Protein AF-A0A1X0QDF1-F1 (afdb_monomer_lite)

Sequence (88 aa):
MMRLYLEETVREYAEKKYGDLDKIEELKEERSEKRMATKLAKLKKRVKSMKKRTFVNEENIFHTHDFKIDGKYGKCECGLEIEMNFIE

Secondary structure (DSSP, 8-state):
-PPP--HHHHHHHHHHHH-SHHHHHHHHHHHHHHHHHHHHHHHHHHHHHHHHHH------------PEEETTEEE-TTS-EEE-----

Structure (mmCIF, N/CA/C/O backbone):
data_AF-A0A1X0QDF1-F1
#
_entry.id   AF-A0A1X0QDF1-F1
#
loop_
_atom_site.group_PDB
_atom_site.id
_atom_site.type_symbol
_atom_site.label_atom_id
_atom_site.label_alt_id
_atom_site.label_comp_id
_atom_site.label_asym_id
_atom_site.label_entity_id
_atom_site.label_seq_id
_atom_site.pdbx_PDB_ins_code
_atom_site.Cartn_x
_atom_site.Cartn_y
_atom_site.Cartn_z
_atom_site.occupancy
_atom_site.B_iso_or_equiv
_atom_site.auth_seq_id
_atom_site.auth_comp_id
_atom_site.auth_asym_id
_atom_site.auth_atom_id
_atom_site.pdbx_PDB_model_num
ATOM 1 N N . MET A 1 1 ? -29.694 7.034 -0.565 1.00 70.56 1 MET A N 1
ATOM 2 C CA . MET A 1 1 ? -30.312 7.469 0.706 1.00 70.56 1 MET A CA 1
ATOM 3 C C . MET A 1 1 ? -29.237 7.441 1.783 1.00 70.56 1 MET A C 1
ATOM 5 O O . MET A 1 1 ? -28.631 6.391 1.966 1.00 70.56 1 MET A O 1
ATOM 9 N N . MET A 1 2 ? -28.923 8.579 2.405 1.00 87.75 2 MET A N 1
ATOM 10 C CA . MET A 1 2 ? -27.916 8.659 3.473 1.00 87.75 2 MET A CA 1
ATOM 11 C C . MET A 1 2 ? -28.542 8.176 4.786 1.00 87.75 2 MET A C 1
ATOM 13 O O . MET A 1 2 ? -29.671 8.554 5.087 1.00 87.75 2 MET A O 1
ATOM 17 N N . ARG A 1 3 ? -27.850 7.308 5.531 1.00 92.19 3 ARG A N 1
ATOM 18 C CA . ARG A 1 3 ? -28.311 6.819 6.840 1.00 92.19 3 ARG A CA 1
ATOM 19 C C . ARG A 1 3 ? -27.639 7.631 7.939 1.00 92.19 3 ARG A C 1
ATOM 21 O O . ARG A 1 3 ? -26.435 7.858 7.867 1.00 92.19 3 ARG A O 1
ATOM 28 N N . LEU A 1 4 ? -28.425 8.052 8.922 1.00 94.06 4 LEU A N 1
ATOM 29 C CA . LEU A 1 4 ? -27.951 8.761 10.104 1.00 94.06 4 LEU A CA 1
ATOM 30 C C . LEU A 1 4 ? -27.868 7.781 11.273 1.00 94.06 4 LEU A C 1
ATOM 32 O O . LEU A 1 4 ? -28.740 6.926 11.428 1.00 94.06 4 LEU A O 1
ATOM 36 N N . TYR A 1 5 ? -26.813 7.912 12.067 1.00 94.50 5 TYR A N 1
ATOM 37 C CA . TYR A 1 5 ? -26.554 7.083 13.239 1.00 94.50 5 TYR A CA 1
ATOM 38 C C . TYR A 1 5 ? -26.251 7.984 14.432 1.00 94.50 5 TYR A C 1
ATOM 40 O O . TYR A 1 5 ? -25.717 9.079 14.252 1.00 94.50 5 TYR A O 1
ATOM 48 N N . LEU A 1 6 ? -26.580 7.514 15.634 1.00 97.12 6 LEU A N 1
ATOM 49 C CA . LEU A 1 6 ? -26.217 8.200 16.868 1.00 97.12 6 LEU A CA 1
ATOM 50 C C . LEU A 1 6 ? -24.730 7.965 17.151 1.00 97.12 6 LEU A C 1
ATOM 52 O O . LEU A 1 6 ? -24.282 6.817 17.165 1.00 97.12 6 LEU A O 1
ATOM 56 N N . GLU A 1 7 ? -23.973 9.033 17.379 1.00 95.19 7 GLU A N 1
ATOM 57 C CA . GLU A 1 7 ? -22.519 8.962 17.559 1.00 95.19 7 GLU A CA 1
ATOM 58 C C . GLU A 1 7 ? -22.111 8.014 18.694 1.00 95.19 7 GLU A C 1
ATOM 60 O O . GLU A 1 7 ? -21.254 7.154 18.498 1.00 95.19 7 GLU A O 1
ATOM 65 N N . GLU A 1 8 ? -22.793 8.100 19.837 1.00 95.00 8 GLU A N 1
ATOM 66 C CA . GLU A 1 8 ? -22.535 7.259 21.011 1.00 95.00 8 GLU A CA 1
ATOM 67 C C . GLU A 1 8 ? -22.674 5.770 20.680 1.00 95.00 8 GLU A C 1
ATOM 69 O O . GLU A 1 8 ? -21.754 4.991 20.920 1.00 95.00 8 GLU A O 1
ATOM 74 N N . THR A 1 9 ? -23.760 5.381 20.001 1.00 96.06 9 THR A N 1
ATOM 75 C CA . THR A 1 9 ? -23.967 3.979 19.595 1.00 96.06 9 THR A CA 1
ATOM 76 C C . THR A 1 9 ? -22.897 3.481 18.627 1.00 96.06 9 THR A C 1
ATOM 78 O O . THR A 1 9 ? -22.515 2.311 18.659 1.00 96.06 9 THR A O 1
ATOM 81 N N . VAL A 1 10 ? -22.389 4.359 17.756 1.00 94.44 10 VAL A N 1
ATOM 82 C CA . VAL A 1 10 ? -21.311 4.014 16.823 1.00 94.44 10 VAL A CA 1
ATOM 83 C C . VAL A 1 10 ? -19.999 3.830 17.577 1.00 94.44 10 VAL A C 1
ATOM 85 O O . VAL A 1 10 ? -19.261 2.893 17.266 1.00 94.44 10 VAL A O 1
ATOM 88 N N . ARG A 1 11 ? -19.721 4.685 18.568 1.00 92.06 11 ARG A N 1
ATOM 89 C CA . ARG A 1 11 ? -18.525 4.599 19.408 1.00 92.06 11 ARG A CA 1
ATOM 90 C C . ARG A 1 11 ? -18.523 3.321 20.240 1.00 92.06 11 ARG A C 1
ATOM 92 O O . ARG A 1 11 ? -17.581 2.547 20.112 1.00 92.06 11 ARG A O 1
ATOM 99 N N . GLU A 1 12 ? -19.595 3.038 20.977 1.00 94.69 12 GLU A N 1
ATOM 100 C CA . GLU A 1 12 ? -19.724 1.809 21.776 1.00 94.69 12 GLU A CA 1
ATOM 101 C C . GLU A 1 12 ? -19.553 0.549 20.918 1.00 94.69 12 GLU A C 1
ATOM 103 O O . GLU A 1 12 ? -18.853 -0.400 21.281 1.00 94.69 12 GLU A O 1
ATOM 108 N N . TYR A 1 13 ? -20.170 0.540 19.733 1.00 95.50 13 TYR A N 1
ATOM 109 C CA . TYR A 1 13 ? -20.035 -0.572 18.802 1.00 95.50 13 TYR A CA 1
ATOM 110 C C . TYR A 1 13 ? -18.602 -0.718 18.276 1.00 95.50 13 TYR A C 1
ATOM 112 O O . TYR A 1 13 ? -18.099 -1.837 18.141 1.00 95.50 13 TYR A O 1
ATOM 120 N N . ALA A 1 14 ? -17.944 0.398 17.952 1.00 93.00 14 ALA A N 1
ATOM 121 C CA . ALA A 1 14 ? -16.566 0.398 17.485 1.00 93.00 14 ALA A CA 1
ATOM 122 C C . ALA A 1 14 ? -15.615 -0.107 18.572 1.00 93.00 14 ALA A C 1
ATOM 124 O O . ALA A 1 14 ? -14.789 -0.970 18.275 1.00 93.00 14 ALA A O 1
ATOM 125 N N . GLU A 1 15 ? -15.786 0.352 19.810 1.00 93.44 15 GLU A N 1
ATOM 126 C CA . GLU A 1 15 ? -14.964 -0.061 20.946 1.00 93.44 15 GLU A CA 1
ATOM 127 C C . GLU A 1 15 ? -15.117 -1.560 21.228 1.00 93.44 15 GLU A C 1
ATOM 129 O O . GLU A 1 15 ? -14.144 -2.310 21.296 1.00 93.44 15 GLU A O 1
ATOM 134 N N . LYS A 1 16 ? -16.359 -2.057 21.242 1.00 94.06 16 LYS A N 1
ATOM 135 C CA . LYS A 1 16 ? -16.637 -3.492 21.396 1.00 94.06 16 LYS A CA 1
ATOM 136 C C . LYS A 1 16 ? -16.013 -4.346 20.290 1.00 94.06 16 LYS A C 1
ATOM 138 O O . LYS A 1 16 ? -15.652 -5.499 20.523 1.00 94.06 16 LYS A O 1
ATOM 143 N N . LYS A 1 17 ? -15.939 -3.820 19.065 1.00 94.19 17 LYS A N 1
ATOM 144 C CA . LYS A 1 17 ? -15.473 -4.569 17.893 1.00 94.19 17 LYS A CA 1
ATOM 145 C C . LYS A 1 17 ? -13.957 -4.539 17.719 1.00 94.19 17 LYS A C 1
ATOM 147 O O . LYS A 1 17 ? -13.386 -5.531 17.267 1.00 94.19 17 LYS A O 1
ATOM 152 N N . TYR A 1 18 ? -13.331 -3.398 17.976 1.00 91.75 18 TYR A N 1
ATOM 153 C CA . TYR A 1 18 ? -11.938 -3.145 17.610 1.00 91.75 18 TYR A CA 1
ATOM 154 C C . TYR A 1 18 ? -11.015 -2.950 18.818 1.00 91.75 18 TYR A C 1
ATOM 156 O O . TYR A 1 18 ? -9.803 -3.048 18.643 1.00 91.75 18 TYR A O 1
ATOM 164 N N . GLY A 1 19 ? -11.564 -2.786 20.023 1.00 91.69 19 GLY A N 1
ATOM 165 C CA . GLY A 1 19 ? -10.814 -2.532 21.249 1.00 91.69 19 GLY A CA 1
ATOM 166 C C . GLY A 1 19 ? -10.934 -1.079 21.696 1.00 91.69 19 GLY A C 1
ATOM 167 O O . GLY A 1 19 ? -11.873 -0.386 21.328 1.00 91.69 19 GLY A O 1
ATOM 168 N N . ASP A 1 20 ? -9.985 -0.621 22.498 1.00 91.19 20 ASP A N 1
ATOM 169 C CA . ASP A 1 20 ? -9.926 0.772 22.935 1.00 91.19 20 ASP A CA 1
ATOM 170 C C . ASP A 1 20 ? -9.682 1.759 21.775 1.00 91.19 20 ASP A C 1
AT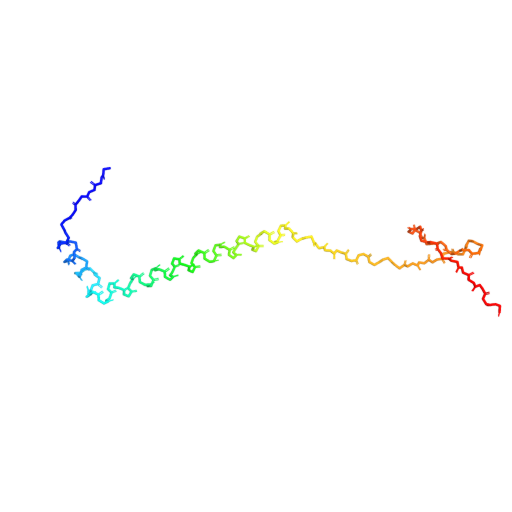OM 172 O O . ASP A 1 20 ? -9.454 1.395 20.614 1.00 91.19 20 ASP A O 1
ATOM 176 N N . LEU A 1 21 ? -9.772 3.049 22.103 1.00 88.88 21 LEU A N 1
ATOM 177 C CA . LEU A 1 21 ? -9.550 4.137 21.154 1.00 88.88 21 LEU A CA 1
ATOM 178 C C . LEU A 1 21 ? -8.149 4.086 20.534 1.00 88.88 21 LEU A C 1
ATOM 180 O O . LEU A 1 21 ? -8.026 4.319 19.332 1.00 88.88 21 LEU A O 1
ATOM 184 N N . ASP A 1 22 ? -7.131 3.725 21.314 1.00 90.69 22 ASP A N 1
ATOM 185 C CA . ASP A 1 22 ? -5.744 3.651 20.848 1.00 90.69 22 ASP A CA 1
ATOM 186 C C . ASP A 1 22 ? -5.599 2.588 19.754 1.00 90.69 22 ASP A C 1
ATOM 188 O O . ASP A 1 22 ? -5.108 2.867 18.659 1.00 90.69 22 ASP A O 1
ATOM 192 N N . LYS A 1 23 ? -6.159 1.396 19.972 1.00 92.88 23 LYS A N 1
ATOM 193 C CA . LYS A 1 23 ? -6.165 0.319 18.978 1.00 92.88 23 LYS A CA 1
ATOM 194 C C . LYS A 1 23 ? -6.965 0.672 17.727 1.00 92.88 23 LYS A C 1
ATOM 196 O O . LYS A 1 23 ? -6.631 0.240 16.620 1.00 92.88 23 LYS A O 1
ATOM 201 N N . ILE A 1 24 ? -8.035 1.454 17.869 1.00 93.06 24 ILE A N 1
ATOM 202 C CA . ILE A 1 24 ? -8.797 1.965 16.724 1.00 93.06 24 ILE A CA 1
ATOM 203 C C . ILE A 1 24 ? -7.948 2.930 15.888 1.00 93.06 24 ILE A C 1
ATOM 205 O O . ILE A 1 24 ? -8.007 2.854 14.656 1.00 93.06 24 ILE A O 1
ATOM 209 N N . GLU A 1 25 ? -7.178 3.815 16.517 1.00 93.19 25 GLU A N 1
ATOM 210 C CA . GLU A 1 25 ? -6.279 4.737 15.816 1.00 93.19 25 GLU A CA 1
ATOM 211 C C . GLU A 1 25 ? -5.124 3.995 15.131 1.00 93.19 25 GLU A C 1
ATOM 213 O O . GLU A 1 25 ? -4.922 4.185 13.930 1.00 93.19 25 GLU A O 1
ATOM 218 N N . GLU A 1 26 ? -4.478 3.038 15.804 1.00 95.19 26 GLU A N 1
ATOM 219 C CA . GLU A 1 26 ? -3.454 2.175 15.189 1.00 95.19 26 GLU A CA 1
ATOM 220 C C . GLU A 1 26 ? -3.988 1.468 13.929 1.00 95.19 26 GLU A C 1
ATOM 222 O O . GLU A 1 26 ? -3.354 1.451 12.870 1.00 95.19 26 GLU A O 1
ATOM 227 N N . LEU A 1 27 ? -5.214 0.931 13.993 1.00 95.00 27 LEU A N 1
ATOM 228 C CA . LEU A 1 27 ? -5.861 0.294 12.844 1.00 95.00 27 LEU A CA 1
ATOM 229 C C . LEU A 1 27 ? -6.158 1.278 11.703 1.00 95.00 27 LEU A C 1
ATOM 231 O O . LEU A 1 27 ? -6.176 0.876 10.532 1.00 95.00 27 LEU A O 1
ATOM 235 N N . LYS A 1 28 ? -6.447 2.548 12.002 1.00 95.12 28 LYS A N 1
ATOM 236 C CA . LYS A 1 28 ? -6.6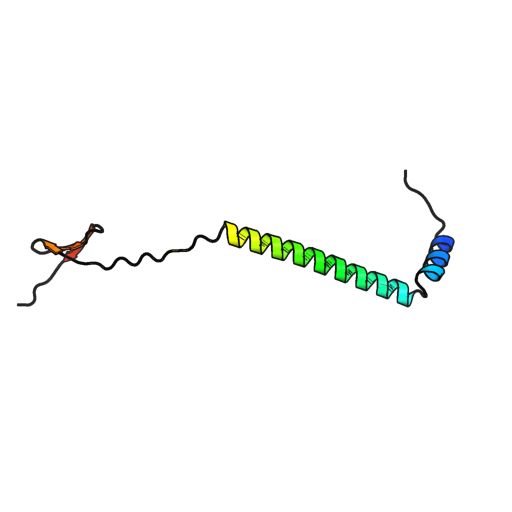45 3.580 10.973 1.00 95.12 28 LYS A CA 1
ATOM 237 C C . LYS A 1 28 ? -5.325 3.910 10.285 1.00 95.12 28 LYS A C 1
ATOM 239 O O . LYS A 1 28 ? -5.308 3.982 9.050 1.00 95.12 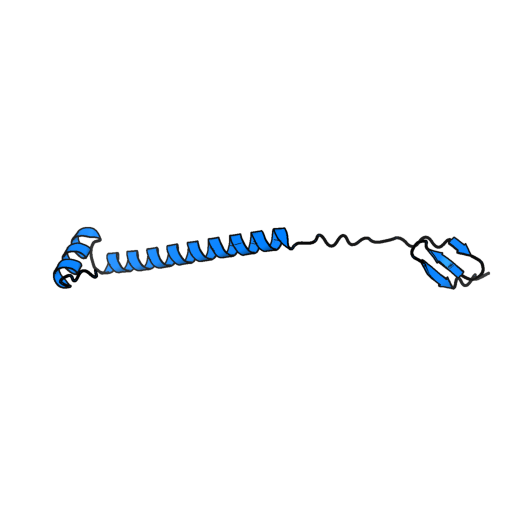28 LYS A O 1
ATOM 244 N N . GLU A 1 29 ? -4.247 4.056 11.049 1.00 96.69 29 GLU A N 1
ATOM 245 C CA . GLU A 1 29 ? -2.904 4.309 10.525 1.00 96.69 29 GLU A CA 1
ATOM 246 C C . GLU A 1 29 ? -2.433 3.157 9.636 1.00 96.69 29 GLU A C 1
ATOM 248 O O . GLU A 1 29 ? -2.146 3.373 8.455 1.00 96.69 29 GLU A O 1
ATOM 253 N N . GLU A 1 30 ? -2.515 1.915 10.118 1.00 96.44 30 GLU A N 1
ATOM 254 C CA . GLU A 1 30 ? -2.111 0.728 9.355 1.00 96.44 30 GLU A CA 1
ATOM 255 C C . GLU A 1 30 ? -2.880 0.624 8.020 1.00 96.44 30 GLU A C 1
ATOM 257 O O . GLU A 1 30 ? -2.333 0.309 6.954 1.00 96.44 30 GLU A O 1
ATOM 262 N N . ARG A 1 31 ? -4.183 0.940 8.033 1.00 96.56 31 ARG A N 1
ATOM 263 C CA . ARG A 1 31 ? -5.007 0.981 6.812 1.00 96.56 31 ARG A CA 1
ATOM 264 C C . ARG A 1 31 ? -4.581 2.093 5.859 1.00 96.56 31 ARG A C 1
ATOM 266 O O . ARG A 1 31 ? -4.639 1.893 4.639 1.00 96.56 31 ARG A O 1
ATOM 273 N N . SER A 1 32 ? -4.201 3.254 6.384 1.00 97.00 32 SER A N 1
ATOM 274 C CA . SER A 1 32 ? -3.706 4.381 5.593 1.00 97.00 32 SER A CA 1
ATOM 275 C C . SER A 1 32 ? -2.409 4.009 4.874 1.00 97.00 32 SER A C 1
ATOM 277 O O . SER A 1 32 ? -2.310 4.152 3.648 1.00 97.00 32 SER A O 1
ATOM 279 N N . GLU A 1 33 ? -1.465 3.412 5.599 1.00 97.12 33 GLU A N 1
ATOM 280 C CA . GLU A 1 33 ? -0.187 2.951 5.060 1.00 97.12 33 GLU A CA 1
ATOM 281 C C . GLU A 1 33 ? -0.374 1.889 3.976 1.00 97.12 33 GLU A C 1
ATOM 283 O O . GLU A 1 33 ? 0.123 2.044 2.855 1.00 97.12 33 GLU A O 1
ATOM 288 N N . LYS A 1 34 ? -1.184 0.853 4.238 1.00 97.12 34 LYS A N 1
ATOM 289 C C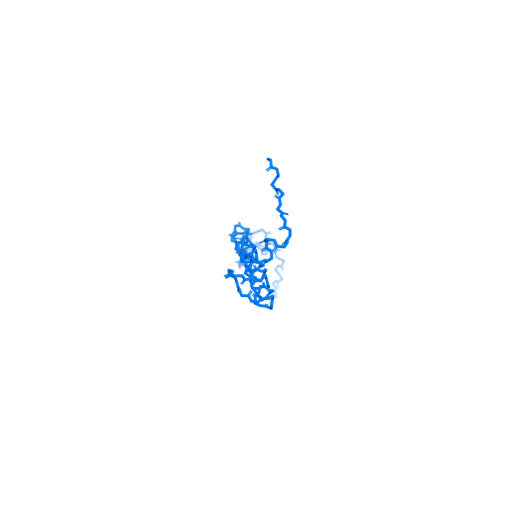A . LYS A 1 34 ? -1.509 -0.189 3.245 1.00 97.12 34 LYS A CA 1
ATOM 290 C C . LYS A 1 34 ? -2.125 0.402 1.977 1.00 97.12 34 LYS A C 1
ATOM 292 O O . LYS A 1 34 ? -1.798 -0.014 0.854 1.00 97.12 34 LYS A O 1
ATOM 297 N N . ARG A 1 35 ? -3.007 1.397 2.122 1.00 97.19 35 ARG A N 1
ATOM 298 C CA . ARG A 1 35 ? -3.628 2.097 0.987 1.00 97.19 35 ARG A CA 1
ATOM 299 C C . ARG A 1 35 ? -2.582 2.865 0.178 1.00 97.19 35 ARG A C 1
ATOM 301 O O . ARG A 1 35 ? -2.604 2.784 -1.054 1.00 97.19 35 ARG A O 1
ATOM 308 N N . MET A 1 36 ? -1.668 3.576 0.835 1.00 96.44 36 MET A N 1
ATOM 309 C CA . MET A 1 36 ? -0.581 4.312 0.180 1.00 96.44 36 MET A CA 1
ATOM 310 C C . MET A 1 36 ? 0.403 3.374 -0.524 1.00 96.44 36 MET A C 1
ATOM 312 O O . MET A 1 36 ? 0.692 3.572 -1.706 1.00 96.44 36 MET A O 1
ATOM 316 N N . ALA A 1 37 ? 0.822 2.292 0.133 1.00 97.00 37 ALA A N 1
ATOM 317 C CA . ALA A 1 37 ? 1.686 1.269 -0.449 1.00 97.00 37 ALA A CA 1
ATOM 318 C C . ALA A 1 37 ? 1.066 0.654 -1.716 1.00 97.00 37 ALA A C 1
ATOM 320 O O . ALA A 1 37 ? 1.725 0.530 -2.752 1.00 97.00 37 ALA A O 1
ATOM 321 N N . THR A 1 38 ? -0.236 0.353 -1.683 1.00 96.94 38 THR A N 1
ATOM 322 C CA . THR A 1 38 ? -0.967 -0.184 -2.841 1.00 96.94 38 THR A CA 1
ATOM 323 C C . THR A 1 38 ? -1.026 0.815 -3.999 1.00 96.94 38 THR A C 1
ATOM 325 O O . THR A 1 38 ? -0.828 0.435 -5.159 1.00 96.94 38 THR A O 1
ATOM 328 N N . LYS A 1 39 ? -1.277 2.101 -3.713 1.00 96.62 39 LYS A N 1
ATOM 329 C CA . LYS A 1 39 ? -1.256 3.168 -4.729 1.00 96.62 39 LYS A CA 1
ATOM 330 C C . LYS A 1 39 ? 0.128 3.287 -5.369 1.00 96.62 39 LYS A C 1
ATOM 332 O O . LYS A 1 39 ? 0.230 3.296 -6.597 1.00 96.62 39 LYS A O 1
ATOM 337 N N . LEU A 1 40 ? 1.183 3.298 -4.554 1.00 97.56 40 LEU A N 1
ATOM 338 C CA . LEU A 1 40 ? 2.565 3.375 -5.022 1.00 97.56 40 LEU A CA 1
ATOM 339 C C . LEU A 1 40 ? 2.931 2.171 -5.898 1.00 97.56 40 LEU A C 1
ATOM 341 O O . LEU A 1 40 ? 3.505 2.340 -6.973 1.00 97.56 40 LEU A O 1
ATOM 345 N N . ALA A 1 41 ? 2.557 0.959 -5.486 1.00 97.44 41 ALA A N 1
ATOM 346 C CA . ALA A 1 41 ? 2.807 -0.256 -6.255 1.00 97.44 41 ALA A CA 1
ATOM 347 C C . ALA A 1 41 ? 2.114 -0.221 -7.628 1.00 97.44 41 ALA A C 1
ATOM 349 O O . ALA A 1 41 ? 2.730 -0.562 -8.642 1.00 97.44 41 ALA A O 1
ATOM 350 N N . LYS A 1 42 ? 0.855 0.238 -7.689 1.00 97.50 42 LYS A N 1
ATOM 351 C CA . LYS A 1 42 ? 0.127 0.434 -8.956 1.00 97.50 42 LYS A CA 1
ATOM 352 C C . LYS A 1 42 ? 0.836 1.442 -9.860 1.00 97.50 42 LYS A C 1
ATOM 354 O O . LYS A 1 42 ? 1.004 1.178 -11.051 1.00 97.50 42 LYS A O 1
ATOM 359 N N . LEU A 1 43 ? 1.297 2.556 -9.296 1.00 97.19 43 LEU A N 1
ATOM 360 C CA . LEU A 1 43 ? 2.002 3.595 -10.041 1.00 97.19 43 LEU A CA 1
ATOM 361 C C . LEU A 1 43 ? 3.343 3.086 -10.590 1.00 97.19 43 LEU A C 1
ATOM 363 O O . LEU A 1 43 ? 3.597 3.219 -11.785 1.00 97.19 43 LEU A O 1
ATOM 367 N N . LYS A 1 44 ? 4.145 2.396 -9.769 1.00 96.56 44 LYS A N 1
ATOM 368 C CA . LYS A 1 44 ? 5.401 1.753 -10.198 1.00 96.56 44 LYS A CA 1
ATOM 369 C C . LYS A 1 44 ? 5.176 0.747 -11.331 1.00 96.56 44 LYS A C 1
ATOM 371 O O . LYS A 1 44 ? 5.912 0.763 -12.316 1.00 96.56 44 LYS A O 1
ATOM 376 N N . LYS A 1 45 ? 4.137 -0.096 -11.234 1.00 96.56 45 LYS A N 1
ATOM 377 C CA . LYS A 1 45 ? 3.758 -1.038 -12.306 1.00 96.56 45 LYS A CA 1
ATOM 378 C C . LYS A 1 45 ? 3.405 -0.303 -13.599 1.00 96.56 45 LYS A C 1
ATOM 380 O O . LYS A 1 45 ? 3.896 -0.685 -14.660 1.00 96.56 45 LYS A O 1
ATOM 385 N N . ARG A 1 46 ? 2.613 0.772 -13.510 1.00 95.19 46 ARG A N 1
ATOM 386 C CA . ARG A 1 46 ? 2.249 1.600 -14.667 1.00 95.19 46 ARG A CA 1
ATOM 387 C C . ARG A 1 46 ? 3.489 2.215 -15.314 1.00 95.19 46 ARG A C 1
ATOM 389 O O . ARG A 1 46 ? 3.683 2.022 -16.510 1.00 95.19 46 ARG A O 1
ATOM 396 N N . VAL A 1 47 ? 4.368 2.846 -14.535 1.00 94.81 47 VAL A N 1
ATOM 397 C CA . VAL A 1 47 ? 5.633 3.418 -15.029 1.00 94.81 47 VAL A CA 1
ATOM 398 C C . VAL A 1 47 ? 6.495 2.356 -15.711 1.00 94.81 47 VAL A C 1
ATOM 400 O O . VAL A 1 47 ? 6.939 2.570 -16.835 1.00 94.81 47 VAL A O 1
ATOM 403 N N . LYS A 1 48 ? 6.685 1.185 -15.088 1.00 93.62 48 LYS A N 1
ATOM 404 C CA . LYS A 1 48 ? 7.452 0.075 -15.679 1.00 93.62 48 LYS A CA 1
ATOM 405 C C . LYS A 1 48 ? 6.857 -0.382 -17.013 1.00 93.62 48 LYS A C 1
ATOM 407 O O . LYS A 1 48 ? 7.597 -0.609 -17.965 1.00 93.62 48 LYS A O 1
ATOM 412 N N . SER A 1 49 ? 5.531 -0.502 -17.088 1.00 92.38 49 SER A N 1
ATOM 413 C CA . SER A 1 49 ? 4.846 -0.897 -18.323 1.00 92.38 49 SER A CA 1
ATOM 414 C C . SER A 1 49 ? 4.995 0.143 -19.431 1.00 92.38 49 SER A C 1
ATOM 416 O O . SER A 1 49 ? 5.207 -0.238 -20.577 1.00 92.38 49 SER A O 1
ATOM 418 N N . MET A 1 50 ? 4.946 1.438 -19.094 1.00 90.06 50 MET A N 1
ATOM 419 C CA . MET A 1 50 ? 5.175 2.506 -20.065 1.00 90.06 50 MET A CA 1
ATOM 420 C C . MET A 1 50 ? 6.612 2.477 -20.556 1.00 90.06 50 MET A C 1
ATOM 422 O O . MET A 1 50 ? 6.804 2.372 -21.757 1.00 90.06 50 MET A O 1
ATOM 426 N N . LYS A 1 51 ? 7.597 2.425 -19.646 1.00 86.62 51 LYS A N 1
ATOM 427 C CA . LYS A 1 51 ? 9.011 2.282 -20.014 1.00 86.62 51 LYS A CA 1
ATOM 428 C C . LYS A 1 51 ? 9.222 1.112 -20.966 1.00 86.62 51 LYS A C 1
ATOM 430 O O . LYS A 1 51 ? 9.817 1.304 -22.004 1.00 86.62 51 LYS A O 1
ATOM 435 N N . LYS A 1 52 ? 8.672 -0.072 -20.681 1.00 86.12 52 LYS A N 1
ATOM 436 C CA . LYS A 1 52 ? 8.806 -1.234 -21.578 1.00 86.12 52 LYS A CA 1
ATOM 437 C C . LYS A 1 52 ? 8.235 -0.987 -22.984 1.00 86.12 52 LYS A C 1
ATOM 439 O O . LYS A 1 52 ? 8.748 -1.546 -23.939 1.00 86.12 52 LYS A O 1
ATOM 444 N N . ARG A 1 53 ? 7.159 -0.203 -23.104 1.00 84.94 53 ARG A N 1
ATOM 445 C CA . ARG A 1 53 ? 6.531 0.127 -24.396 1.00 84.94 53 ARG A CA 1
ATOM 446 C C . ARG A 1 53 ? 7.256 1.244 -25.142 1.00 84.94 53 ARG A C 1
ATOM 448 O O . ARG A 1 53 ? 7.192 1.275 -26.359 1.00 84.94 53 ARG A O 1
ATOM 455 N N . THR A 1 54 ? 7.871 2.172 -24.415 1.00 79.19 54 THR A N 1
ATOM 456 C CA . THR A 1 54 ? 8.527 3.359 -24.980 1.00 79.19 54 THR A CA 1
ATOM 457 C C . THR A 1 54 ? 10.038 3.211 -25.087 1.00 79.19 54 THR A C 1
ATOM 459 O O . THR A 1 54 ? 10.682 4.090 -25.642 1.00 79.19 54 THR A O 1
ATOM 462 N N . PHE A 1 55 ? 10.623 2.155 -24.516 1.00 70.94 55 PHE A N 1
ATOM 463 C CA . PHE A 1 55 ? 12.045 1.877 -24.645 1.00 70.94 55 PHE A CA 1
ATOM 464 C C . PHE A 1 55 ? 12.305 1.398 -26.069 1.00 70.94 55 PHE A C 1
ATOM 466 O O . PHE A 1 55 ? 12.060 0.241 -26.406 1.00 70.94 55 PHE A O 1
ATOM 473 N N . VAL A 1 56 ? 12.757 2.324 -26.903 1.00 70.25 56 VAL A N 1
ATOM 474 C CA . VAL A 1 56 ? 13.427 2.007 -28.155 1.00 70.25 56 VAL A CA 1
ATOM 475 C C . VAL A 1 56 ? 14.840 1.602 -27.754 1.00 70.25 56 VAL A C 1
ATOM 477 O O . VAL A 1 56 ? 15.524 2.369 -27.078 1.00 70.25 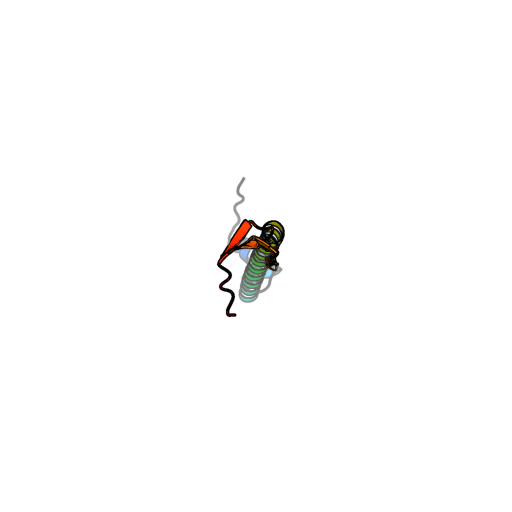56 VAL A O 1
ATOM 480 N N . ASN A 1 57 ? 15.253 0.379 -28.089 1.00 62.47 57 ASN A N 1
ATOM 481 C CA . ASN A 1 57 ? 16.670 0.046 -28.036 1.00 62.47 57 ASN A CA 1
ATOM 482 C C . ASN A 1 57 ? 17.350 0.979 -29.041 1.00 62.47 57 ASN A C 1
ATOM 484 O O . ASN A 1 57 ? 17.147 0.821 -30.242 1.00 62.47 57 ASN A O 1
ATOM 488 N N . GLU A 1 58 ? 18.091 1.977 -28.564 1.00 61.28 58 GLU A N 1
ATOM 489 C CA . GLU A 1 58 ? 19.041 2.692 -29.409 1.00 61.28 58 GLU A CA 1
ATOM 490 C C . GLU A 1 58 ? 20.126 1.682 -29.785 1.00 61.28 58 GLU A C 1
ATOM 492 O O . GLU A 1 58 ? 21.093 1.459 -29.055 1.00 61.28 58 GLU A O 1
ATOM 497 N N . GLU A 1 59 ? 19.915 0.981 -30.897 1.00 60.28 59 GLU A N 1
ATOM 498 C CA . GLU A 1 59 ? 20.997 0.283 -31.565 1.00 60.28 59 GLU A CA 1
ATOM 499 C C . GLU A 1 59 ? 21.956 1.370 -32.041 1.00 60.28 59 GLU A C 1
ATOM 501 O O . GLU A 1 59 ? 21.700 2.074 -33.017 1.00 60.28 59 GLU A O 1
ATOM 506 N N . ASN A 1 60 ? 23.050 1.555 -31.302 1.00 58.53 60 ASN A N 1
ATOM 507 C CA . ASN A 1 60 ? 24.187 2.321 -31.785 1.00 58.53 60 ASN A CA 1
ATOM 508 C C . ASN A 1 60 ? 24.793 1.527 -32.944 1.00 58.53 60 ASN A C 1
ATOM 510 O O . ASN A 1 60 ? 25.690 0.706 -32.752 1.00 58.53 60 ASN A O 1
ATOM 514 N N . ILE A 1 61 ? 24.236 1.710 -34.140 1.00 62.44 61 ILE A N 1
ATOM 515 C CA . ILE A 1 61 ? 24.761 1.133 -35.371 1.00 62.44 61 ILE A CA 1
ATOM 516 C C . ILE A 1 61 ? 26.039 1.907 -35.692 1.00 62.44 61 ILE A C 1
ATOM 518 O O . ILE A 1 61 ? 26.028 2.936 -36.369 1.00 62.44 61 ILE A O 1
ATOM 522 N N . PHE A 1 62 ? 27.154 1.433 -35.143 1.00 67.19 62 PHE A N 1
ATOM 523 C CA . PHE A 1 62 ? 28.472 1.881 -35.559 1.00 67.19 62 PHE A CA 1
ATOM 524 C C . PHE A 1 62 ? 28.717 1.323 -36.956 1.00 67.19 62 PHE A C 1
ATOM 526 O O . PHE A 1 62 ? 28.769 0.108 -37.145 1.00 67.19 62 PHE A O 1
ATOM 533 N N . HIS A 1 63 ? 28.840 2.208 -37.938 1.00 69.94 63 HIS A N 1
ATOM 534 C CA . HIS A 1 63 ? 29.333 1.825 -39.249 1.00 69.94 63 HIS A CA 1
ATOM 535 C C . HIS A 1 63 ? 30.836 2.088 -39.280 1.00 69.94 63 HIS A C 1
ATOM 537 O O . HIS A 1 63 ? 31.296 3.189 -38.974 1.00 69.94 63 HIS A O 1
ATOM 543 N N . THR A 1 64 ? 31.608 1.059 -39.603 1.00 74.50 64 THR A N 1
ATOM 544 C CA . THR A 1 64 ? 33.034 1.218 -39.878 1.00 74.50 64 THR A CA 1
ATOM 545 C C . THR A 1 64 ? 33.168 1.810 -41.275 1.00 74.50 64 THR A C 1
ATOM 547 O O . THR A 1 64 ? 32.550 1.313 -42.217 1.00 74.50 64 THR A O 1
ATOM 550 N N . HIS A 1 65 ? 33.926 2.895 -41.411 1.00 71.50 65 HIS A N 1
ATOM 551 C CA . HIS A 1 65 ? 34.148 3.521 -42.707 1.00 71.50 65 HIS A CA 1
ATOM 552 C C . HIS A 1 65 ? 35.310 2.849 -43.440 1.00 71.50 65 HIS A C 1
ATOM 554 O O . HIS A 1 65 ? 36.471 3.156 -43.172 1.00 71.50 65 HIS A O 1
ATOM 560 N N . ASP A 1 66 ? 34.991 1.979 -44.395 1.00 73.00 66 ASP A N 1
ATOM 561 C CA . ASP A 1 66 ? 35.970 1.463 -45.349 1.00 73.00 66 ASP A CA 1
ATOM 562 C C . ASP A 1 66 ? 35.998 2.382 -46.576 1.00 73.00 66 ASP A C 1
ATOM 564 O O . ASP A 1 66 ? 35.092 2.378 -47.413 1.00 73.00 66 ASP A O 1
ATOM 568 N N . PHE A 1 67 ? 37.032 3.218 -46.669 1.00 76.56 67 PHE A N 1
ATOM 569 C CA . PHE A 1 67 ? 37.201 4.148 -47.783 1.00 76.56 67 PHE A CA 1
ATOM 570 C C . PHE A 1 67 ? 37.860 3.446 -48.969 1.00 76.56 67 PHE A C 1
ATOM 572 O O . PHE A 1 67 ? 39.013 3.018 -48.891 1.00 76.56 67 PHE A O 1
ATOM 579 N N . LYS A 1 68 ? 37.142 3.357 -50.092 1.00 74.56 68 LYS A N 1
ATOM 580 C CA . LYS A 1 68 ? 37.719 2.934 -51.375 1.00 74.56 68 LYS A CA 1
ATOM 581 C C . LYS A 1 68 ? 38.297 4.167 -52.073 1.00 74.56 68 LYS A C 1
ATOM 583 O O . LYS A 1 68 ? 37.660 5.220 -52.095 1.00 74.56 68 LYS A O 1
ATOM 588 N N . ILE A 1 69 ? 39.512 4.038 -52.602 1.00 73.12 69 ILE A N 1
ATOM 589 C CA . ILE A 1 69 ? 40.233 5.135 -53.261 1.00 73.12 69 ILE A CA 1
ATOM 590 C C . ILE A 1 69 ? 39.571 5.428 -54.611 1.00 73.12 69 ILE A C 1
ATOM 592 O O . ILE A 1 69 ? 39.525 4.554 -55.475 1.00 73.12 69 ILE A O 1
ATOM 596 N N . ASP A 1 70 ? 39.105 6.663 -54.789 1.00 64.94 70 ASP A N 1
ATOM 597 C CA . ASP A 1 70 ? 38.581 7.202 -56.045 1.00 64.94 70 ASP A CA 1
ATOM 598 C C . ASP A 1 70 ? 39.319 8.515 -56.377 1.00 64.94 70 ASP A C 1
ATOM 600 O O . ASP A 1 70 ? 38.881 9.633 -56.088 1.00 64.94 70 ASP A O 1
ATOM 604 N N . GLY A 1 71 ? 40.534 8.375 -56.917 1.00 69.62 71 GLY A N 1
ATOM 605 C CA . GLY A 1 71 ? 41.413 9.501 -57.238 1.00 69.62 71 GLY A CA 1
ATOM 606 C C . GLY A 1 71 ? 41.987 10.190 -55.993 1.00 69.62 71 GLY A C 1
ATOM 607 O O . GLY A 1 71 ? 42.725 9.576 -55.228 1.00 69.62 71 GLY A O 1
ATOM 608 N N . LYS A 1 72 ? 41.682 11.484 -55.809 1.00 66.50 72 LYS A N 1
ATOM 609 C CA . LYS A 1 72 ? 42.151 12.307 -54.669 1.00 66.50 72 LYS A CA 1
ATOM 610 C C . LYS A 1 72 ? 41.310 12.107 -53.394 1.00 66.50 72 LYS A C 1
ATOM 612 O O . LYS A 1 72 ? 41.683 12.570 -52.316 1.00 66.50 72 LYS A O 1
ATOM 617 N N . TYR A 1 73 ? 40.167 11.434 -53.514 1.00 67.06 73 TYR A N 1
ATOM 618 C CA . TYR A 1 73 ? 39.200 11.272 -52.435 1.00 67.06 73 TYR A CA 1
ATOM 619 C C . TYR A 1 73 ? 38.958 9.788 -52.145 1.00 67.06 73 TYR A C 1
ATOM 621 O O . TYR A 1 73 ? 38.930 8.955 -53.047 1.00 67.06 73 TYR A O 1
ATOM 629 N N . GLY A 1 74 ? 38.779 9.450 -50.872 1.00 76.19 74 GLY A N 1
ATOM 630 C CA . GLY A 1 74 ? 38.278 8.153 -50.435 1.00 76.19 74 GLY A CA 1
ATOM 631 C C . GLY A 1 74 ? 36.780 8.254 -50.181 1.00 76.19 74 GLY A C 1
ATOM 632 O O . GLY A 1 74 ? 36.361 9.106 -49.398 1.00 76.19 74 GLY A O 1
ATOM 633 N N . LYS A 1 75 ? 35.970 7.398 -50.812 1.00 74.44 75 LYS A N 1
ATOM 634 C CA . LYS A 1 75 ? 34.518 7.346 -50.570 1.00 74.44 75 LYS A CA 1
ATOM 635 C C . LYS A 1 75 ? 34.145 6.089 -49.795 1.00 74.44 75 LYS A C 1
ATOM 637 O O . LYS A 1 75 ? 34.550 4.984 -50.155 1.00 74.44 75 LYS A O 1
ATOM 642 N N . CYS A 1 76 ? 33.363 6.266 -48.735 1.00 80.06 76 CYS A N 1
ATOM 643 C CA . CYS A 1 76 ? 32.707 5.181 -48.010 1.00 80.06 76 CYS A CA 1
ATOM 644 C C . CYS A 1 76 ? 31.313 4.919 -48.606 1.00 80.06 76 CYS A C 1
ATOM 646 O O . CYS A 1 76 ? 30.670 5.837 -49.116 1.00 80.06 76 CYS A O 1
ATOM 648 N N . GLU A 1 77 ? 30.794 3.694 -48.492 1.00 72.69 77 GLU A N 1
ATOM 649 C CA . GLU A 1 77 ? 29.455 3.323 -48.992 1.00 72.69 77 GLU A CA 1
ATOM 650 C C . GLU A 1 77 ? 28.312 4.113 -48.324 1.00 72.69 77 GLU A C 1
ATOM 652 O O . GLU A 1 77 ? 27.230 4.238 -48.892 1.00 72.69 77 GLU A O 1
ATOM 657 N N . CYS A 1 78 ? 28.559 4.726 -47.162 1.00 71.12 78 CYS A N 1
ATOM 658 C CA . CYS A 1 78 ? 27.621 5.647 -46.513 1.00 71.12 78 CYS A CA 1
ATOM 659 C C . CYS A 1 78 ? 27.596 7.064 -47.123 1.00 71.12 78 CYS A C 1
ATOM 661 O O . CYS A 1 78 ? 26.853 7.918 -46.643 1.00 71.12 78 CYS A O 1
ATOM 663 N N . GLY A 1 79 ? 28.403 7.332 -48.156 1.00 70.69 79 GLY A N 1
ATOM 664 C CA . GLY A 1 79 ? 28.498 8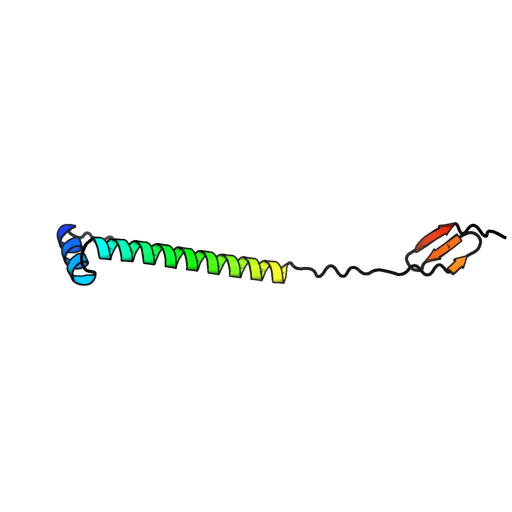.638 -48.814 1.00 70.69 79 GLY A CA 1
ATOM 665 C C . GLY A 1 79 ? 29.442 9.630 -48.130 1.00 70.69 79 GLY A C 1
ATOM 666 O O . GLY A 1 79 ? 29.476 10.793 -48.520 1.00 70.69 79 GLY A O 1
ATOM 667 N N . LEU A 1 80 ? 30.209 9.195 -47.122 1.00 76.19 80 LEU A N 1
ATOM 668 C CA . LEU A 1 80 ? 31.250 10.022 -46.511 1.00 76.19 80 LEU A CA 1
ATOM 669 C C . LEU A 1 80 ? 32.488 10.054 -47.418 1.00 76.19 80 LEU A C 1
ATOM 671 O O . LEU A 1 80 ? 33.021 8.999 -47.774 1.00 76.19 80 LEU A O 1
ATOM 675 N N . GLU A 1 81 ? 32.940 11.256 -47.773 1.00 77.25 81 GLU A N 1
ATOM 676 C CA . GLU A 1 81 ? 34.114 11.491 -48.618 1.00 77.25 81 GLU A CA 1
ATOM 677 C C . GLU A 1 81 ? 35.234 12.117 -47.778 1.00 77.25 81 GLU A C 1
ATOM 679 O O . GLU A 1 81 ? 35.010 13.103 -47.074 1.00 77.25 81 GLU A O 1
ATOM 684 N N . ILE A 1 82 ? 36.438 11.548 -47.839 1.00 77.69 82 ILE A N 1
ATOM 685 C CA . ILE A 1 82 ? 37.638 12.107 -47.204 1.00 77.69 82 ILE A CA 1
ATOM 686 C C . ILE A 1 82 ? 38.673 12.456 -48.267 1.00 77.69 82 ILE A C 1
ATOM 688 O O . ILE A 1 82 ? 38.876 11.707 -49.218 1.00 77.69 82 ILE A O 1
ATOM 692 N N . GLU A 1 83 ? 39.347 13.591 -48.115 1.00 71.38 83 GLU A N 1
ATOM 693 C CA . GLU A 1 83 ? 40.484 13.941 -48.964 1.00 71.38 83 GLU A CA 1
ATOM 694 C C . GLU A 1 83 ? 41.710 13.164 -48.468 1.00 71.38 83 GLU A C 1
ATOM 696 O O . GLU A 1 83 ? 42.150 13.337 -47.329 1.00 71.38 83 GLU A O 1
ATOM 701 N N . MET A 1 84 ? 42.224 12.246 -49.290 1.00 68.75 84 MET A N 1
ATOM 702 C CA . MET A 1 84 ? 43.371 11.418 -48.923 1.00 68.75 84 MET A CA 1
ATOM 703 C C . MET A 1 84 ? 44.641 12.086 -49.446 1.00 68.75 84 MET A C 1
ATOM 705 O O . MET A 1 84 ? 44.917 12.075 -50.644 1.00 68.75 84 MET A O 1
ATOM 709 N N . ASN A 1 85 ? 45.422 12.683 -48.545 1.00 57.59 85 ASN A N 1
ATOM 710 C CA . ASN A 1 85 ? 46.755 13.173 -48.881 1.00 57.59 85 ASN A CA 1
ATOM 711 C C . ASN A 1 85 ? 47.726 11.990 -48.862 1.00 57.59 85 ASN A C 1
ATOM 713 O O . ASN A 1 85 ? 48.073 11.483 -47.795 1.00 57.59 85 ASN A O 1
ATOM 717 N N . PHE A 1 86 ? 48.149 11.544 -50.043 1.00 55.16 86 PHE A N 1
ATOM 718 C CA . PHE A 1 86 ? 49.274 10.626 -50.172 1.00 55.16 86 PHE A CA 1
ATOM 719 C C . PHE A 1 86 ? 50.541 11.366 -49.720 1.00 55.16 86 PHE A C 1
ATOM 721 O O . PHE A 1 86 ? 50.931 12.357 -50.334 1.00 55.16 86 PHE A O 1
ATOM 728 N N . ILE A 1 87 ? 51.144 10.926 -48.614 1.00 52.38 87 ILE A N 1
ATOM 729 C CA . ILE A 1 87 ? 52.543 11.245 -48.316 1.00 52.38 87 ILE A CA 1
ATOM 730 C C . ILE A 1 87 ? 53.347 10.215 -49.112 1.00 52.38 87 ILE A C 1
ATOM 732 O O . ILE A 1 87 ? 53.232 9.022 -48.827 1.00 52.38 87 ILE A O 1
ATOM 736 N N . GLU A 1 88 ? 54.044 10.674 -50.154 1.00 43.34 88 GLU A N 1
ATOM 737 C CA . GLU A 1 88 ? 55.056 9.884 -50.878 1.00 43.34 88 GLU A CA 1
ATOM 738 C C . GLU A 1 88 ? 56.180 9.407 -49.949 1.00 43.34 88 GLU A C 1
ATOM 740 O O . GLU A 1 88 ? 56.587 10.184 -49.051 1.00 43.34 88 GLU A O 1
#

Organism: NCBI:txid1081669

pLDDT: mean 83.67, std 13.76, range [43.34, 97.56]

Radius of gyration: 35.83 Å; chains: 1; bounding box: 85×18×80 Å

Foldseek 3Di:
DDDDDDPVVVQVVCCVVQNDPVSVVVVVVVVVVVVVVVVVVVVVVVVVVVCVVPDDPPPPPDDDFDFDDDDQWTAGPVGDIDGDDDDD